Protein AF-A0A534C7T3-F1 (afdb_monomer)

Nearest PDB structures (foldseek):
  6cpy-assembly1_A  TM=5.966E-01  e=1.231E+00  Zea mays
  6cpy-assembly2_B  TM=5.844E-01  e=1.231E+00  Zea mays
  6eas-assembly1_A  TM=5.986E-01  e=1.987E+00  Zea mays
  4cva-assembly1_A  TM=6.370E-01  e=4.328E+00  Homo sapiens

Foldseek 3Di:
DAEAADADPVPRHGPQVVVVDDPQQVVQQVVAFPDWDDDPPQKIWGWGAGPVRDIKIWIWHDDPDPPYIYTYYMD

Radius of gyration: 11.55 Å; Cα contacts (8 Å, |Δi|>4): 154; chains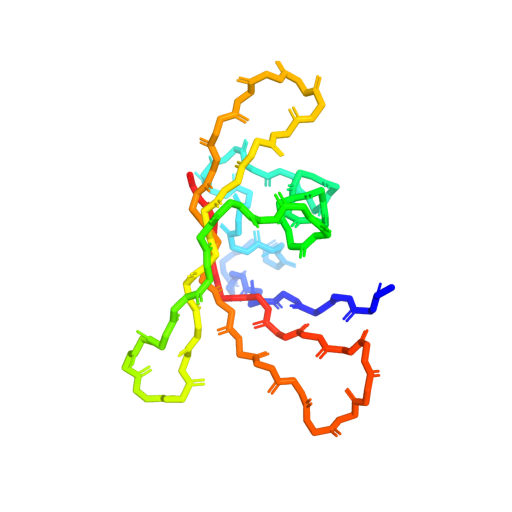: 1; bounding box: 27×22×29 Å

Mean predicted aligned error: 2.45 Å

Secondary structure (DSSP, 8-state):
-EEEE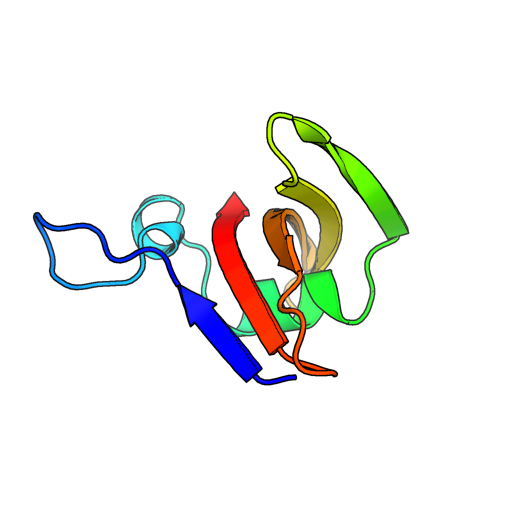PBPTTTSSBGGGGGT--HHHHHHHHHS-SEEEE-STT-EEEEEE-TTS-EEEEEEEE-SSTTEEEEEEE-

Sequence (75 aa):
MRLRFHIDPATGAPHIYKHRVSETEVEEVLARAGEDRAGRDGTRIAIGPTLSGRVLRVVYVPDPQPESHFVITGF

Structure (mmCIF, N/CA/C/O backbone):
data_AF-A0A534C7T3-F1
#
_entry.id   AF-A0A534C7T3-F1
#
loop_
_atom_site.group_PDB
_atom_site.id
_atom_site.type_symbol
_atom_site.label_atom_id
_atom_site.label_alt_id
_atom_site.label_comp_id
_atom_site.label_asym_id
_atom_site.label_entity_id
_atom_site.label_seq_id
_atom_site.pdbx_PDB_ins_code
_atom_site.Cartn_x
_atom_site.Cartn_y
_atom_site.Cartn_z
_atom_site.occupancy
_atom_site.B_iso_or_equiv
_atom_site.auth_seq_id
_atom_site.auth_comp_id
_atom_site.auth_asym_id
_atom_site.auth_atom_id
_atom_site.pdbx_PDB_model_num
ATOM 1 N N . MET A 1 1 ? -0.145 12.302 -0.492 1.00 85.69 1 MET A N 1
ATOM 2 C CA . MET A 1 1 ? 0.370 11.181 -1.301 1.00 85.69 1 MET A CA 1
ATOM 3 C C . MET A 1 1 ? -0.660 10.795 -2.357 1.00 85.69 1 MET A C 1
ATOM 5 O O . MET A 1 1 ? -1.839 10.708 -2.048 1.00 85.69 1 MET A O 1
ATOM 9 N N . ARG A 1 2 ? -0.246 10.596 -3.608 1.00 93.00 2 ARG A N 1
ATOM 10 C CA . ARG A 1 2 ? -1.085 10.093 -4.699 1.00 93.00 2 ARG A CA 1
ATOM 11 C C . ARG A 1 2 ? -0.875 8.589 -4.836 1.00 93.00 2 ARG A C 1
ATOM 13 O O . ARG A 1 2 ? 0.209 8.146 -5.207 1.00 93.00 2 ARG A O 1
ATOM 20 N N . LEU A 1 3 ? -1.919 7.809 -4.579 1.00 96.62 3 LEU A N 1
ATOM 21 C CA . LEU A 1 3 ? -1.876 6.359 -4.733 1.00 96.62 3 LEU A CA 1
ATOM 22 C C . LEU A 1 3 ? -2.540 5.926 -6.035 1.00 96.62 3 LEU A C 1
ATOM 24 O O . LEU A 1 3 ? -3.611 6.401 -6.408 1.00 96.62 3 LEU A O 1
ATOM 28 N N . ARG A 1 4 ? -1.878 5.010 -6.734 1.00 97.19 4 ARG A N 1
ATOM 29 C CA . ARG A 1 4 ? -2.446 4.243 -7.842 1.00 97.19 4 ARG A CA 1
ATOM 30 C C . ARG A 1 4 ? -2.434 2.780 -7.441 1.00 97.19 4 ARG A C 1
ATOM 32 O O . ARG A 1 4 ? -1.499 2.346 -6.778 1.00 97.19 4 ARG A O 1
ATOM 39 N N . PHE A 1 5 ? -3.431 2.019 -7.867 1.00 98.12 5 PHE A N 1
ATOM 40 C CA . PHE A 1 5 ? -3.581 0.629 -7.452 1.00 98.12 5 PHE A CA 1
ATOM 41 C C . PHE A 1 5 ? -3.508 -0.306 -8.648 1.00 98.12 5 PHE A C 1
A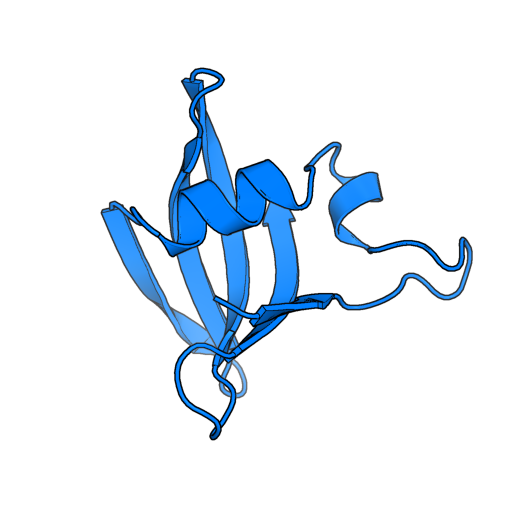TOM 43 O O . PHE A 1 5 ? -3.998 0.007 -9.735 1.00 98.12 5 PHE A O 1
ATOM 50 N N . HIS A 1 6 ? -2.924 -1.481 -8.432 1.00 97.94 6 HIS A N 1
ATOM 51 C CA . HIS A 1 6 ? -3.116 -2.601 -9.330 1.00 97.94 6 HIS A CA 1
ATOM 52 C C . HIS A 1 6 ? -4.603 -2.968 -9.355 1.00 97.94 6 HIS A C 1
ATOM 54 O O . HIS A 1 6 ? -5.197 -3.284 -8.321 1.00 97.94 6 HIS A O 1
ATOM 60 N N . ILE A 1 7 ? -5.200 -2.888 -10.542 1.00 98.38 7 ILE A N 1
ATOM 61 C CA . ILE A 1 7 ? -6.610 -3.193 -10.760 1.00 98.38 7 ILE A CA 1
ATOM 62 C C . ILE A 1 7 ? -6.748 -4.677 -11.069 1.00 98.38 7 ILE A C 1
ATOM 64 O O . ILE A 1 7 ? -6.088 -5.199 -11.966 1.00 98.38 7 ILE A O 1
ATOM 68 N N . ASP A 1 8 ? -7.626 -5.345 -10.332 1.00 96.81 8 ASP A N 1
ATOM 69 C CA . ASP A 1 8 ? -8.013 -6.712 -10.621 1.00 96.81 8 ASP A CA 1
ATOM 70 C C . ASP A 1 8 ? -8.862 -6.753 -11.904 1.00 96.81 8 ASP A C 1
ATOM 72 O O . ASP A 1 8 ? -9.972 -6.214 -11.917 1.00 96.81 8 ASP A O 1
ATOM 76 N N . PRO A 1 9 ? -8.396 -7.413 -12.980 1.00 96.44 9 PRO A N 1
ATOM 77 C CA . PRO A 1 9 ? -9.093 -7.405 -14.264 1.00 96.44 9 PRO A CA 1
ATOM 78 C C . PRO A 1 9 ? -10.463 -8.092 -14.212 1.00 96.44 9 PRO A C 1
ATOM 80 O O . PRO A 1 9 ? -11.308 -7.816 -15.056 1.00 96.44 9 PRO A O 1
ATOM 83 N N . ALA A 1 10 ? -10.701 -8.970 -13.230 1.00 96.94 10 ALA A N 1
ATOM 84 C CA . ALA A 1 10 ? -11.984 -9.652 -13.080 1.00 96.94 10 ALA A CA 1
ATOM 85 C C . ALA A 1 10 ? -13.086 -8.747 -12.508 1.00 96.94 10 ALA A C 1
ATOM 87 O O . ALA A 1 10 ? -14.261 -8.959 -12.794 1.00 96.94 10 ALA A O 1
ATOM 88 N N . THR A 1 11 ? -12.722 -7.761 -11.684 1.00 96.62 11 THR A N 1
ATOM 89 C CA . THR A 1 11 ? -13.682 -6.906 -10.965 1.00 96.62 11 THR A CA 1
ATOM 90 C C . THR A 1 11 ? -13.617 -5.442 -11.386 1.00 96.62 11 THR A C 1
ATOM 92 O O . THR A 1 11 ? -14.544 -4.689 -11.103 1.00 96.62 11 THR A O 1
ATOM 95 N N . GLY A 1 12 ? -12.533 -5.019 -12.042 1.00 97.88 12 GLY A N 1
ATOM 96 C CA . GLY A 1 12 ? -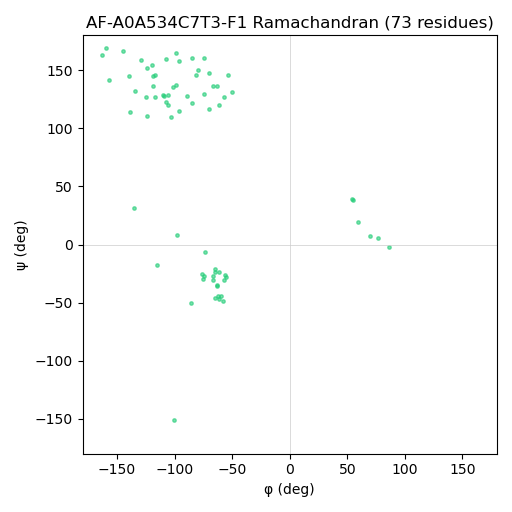12.269 -3.612 -12.342 1.00 97.88 12 GLY A CA 1
ATOM 97 C C . GLY A 1 12 ? -11.937 -2.775 -11.102 1.00 97.88 12 GLY A C 1
ATOM 98 O O . GLY A 1 12 ? -11.824 -1.556 -11.208 1.00 97.88 12 GLY A O 1
ATOM 99 N N . ALA A 1 13 ? -11.768 -3.408 -9.939 1.00 98.06 13 ALA A N 1
ATOM 100 C CA . ALA A 1 13 ? -11.509 -2.748 -8.668 1.00 98.06 13 ALA A CA 1
ATOM 101 C C . ALA A 1 13 ? -10.053 -2.956 -8.206 1.00 98.06 13 ALA A C 1
ATOM 103 O O . ALA A 1 13 ? -9.390 -3.899 -8.647 1.00 98.06 13 ALA A O 1
ATOM 104 N N . PRO A 1 14 ? -9.532 -2.107 -7.303 1.00 98.56 14 PRO A N 1
ATOM 105 C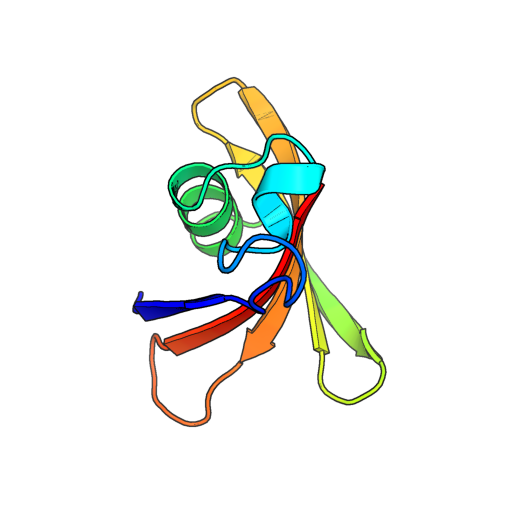 CA . PRO A 1 14 ? -8.240 -2.321 -6.662 1.00 98.56 14 PRO A CA 1
ATOM 106 C C . PRO A 1 14 ? -8.089 -3.731 -6.073 1.00 98.56 14 PRO A C 1
ATOM 108 O O . PRO A 1 14 ? -8.931 -4.203 -5.308 1.00 98.56 14 PRO A O 1
ATOM 111 N N . HIS A 1 15 ? -6.971 -4.394 -6.380 1.00 98.31 15 HIS A N 1
ATOM 112 C CA . HIS A 1 15 ? -6.687 -5.763 -5.940 1.00 98.31 15 HIS A CA 1
ATOM 113 C C . HIS A 1 15 ? -6.722 -5.923 -4.408 1.00 98.31 15 HIS A C 1
ATOM 115 O O . HIS A 1 15 ? -7.129 -6.967 -3.901 1.00 98.31 15 HIS A O 1
ATOM 121 N N . ILE A 1 16 ? -6.376 -4.864 -3.668 1.00 98.50 16 ILE A N 1
ATOM 122 C CA . ILE A 1 16 ? -6.408 -4.809 -2.197 1.00 98.50 16 ILE A CA 1
ATOM 123 C C . ILE A 1 16 ? -7.786 -5.141 -1.597 1.00 98.50 16 ILE A C 1
ATOM 125 O O . ILE A 1 16 ? -7.869 -5.684 -0.495 1.00 98.50 16 ILE A O 1
ATOM 129 N N . TYR A 1 17 ? -8.879 -4.914 -2.333 1.00 98.44 17 TYR A N 1
ATOM 130 C CA . TYR A 1 17 ? -10.226 -5.206 -1.841 1.00 98.44 17 TYR A CA 1
ATOM 131 C C . TYR A 1 17 ? -10.463 -6.711 -1.657 1.00 98.44 17 TYR A C 1
ATOM 133 O O . TYR A 1 17 ? -11.204 -7.104 -0.754 1.00 98.44 17 TYR A O 1
ATOM 141 N N . LYS A 1 18 ? -9.763 -7.575 -2.411 1.00 97.44 18 LYS A N 1
ATOM 142 C CA . LYS A 1 18 ? -9.781 -9.036 -2.188 1.00 97.44 18 LYS A CA 1
ATOM 143 C C . LYS A 1 18 ? -9.248 -9.428 -0.808 1.00 97.44 18 LYS A C 1
ATOM 145 O O . LYS A 1 18 ? -9.625 -10.473 -0.284 1.00 97.44 18 LYS A O 1
ATOM 150 N N . HIS A 1 19 ? -8.425 -8.575 -0.205 1.00 97.69 19 HIS A N 1
ATOM 151 C CA . HIS A 1 19 ? -7.862 -8.752 1.131 1.00 97.69 19 HIS A CA 1
ATOM 152 C C . HIS A 1 19 ? -8.631 -7.984 2.213 1.00 97.69 19 HIS A C 1
ATOM 154 O O . HIS A 1 19 ? -8.193 -7.933 3.361 1.00 97.69 19 HIS A O 1
ATOM 160 N N . ARG A 1 20 ? -9.794 -7.401 1.874 1.00 97.75 20 ARG A N 1
ATOM 161 C CA . ARG A 1 20 ? -10.578 -6.541 2.779 1.00 97.75 20 ARG A CA 1
ATOM 162 C C . ARG A 1 20 ? -9.737 -5.384 3.331 1.00 97.75 20 ARG A C 1
ATOM 164 O O . ARG A 1 20 ? -9.830 -5.043 4.510 1.00 97.75 20 ARG A O 1
ATOM 171 N N . VAL A 1 21 ? -8.872 -4.834 2.487 1.00 98.50 21 VAL A N 1
ATOM 172 C CA . VAL A 1 21 ? -8.060 -3.655 2.784 1.00 98.50 21 VAL A CA 1
ATOM 173 C C . VAL A 1 21 ? -8.593 -2.500 1.955 1.00 98.50 21 VAL A C 1
ATOM 175 O O . VAL A 1 21 ? -8.752 -2.635 0.746 1.00 98.50 21 VAL A O 1
ATOM 178 N N . SER A 1 22 ? -8.886 -1.382 2.606 1.00 98.25 22 SER A N 1
ATOM 179 C CA . SER A 1 22 ? -9.306 -0.141 1.957 1.00 98.25 22 SER A CA 1
ATOM 180 C C . SER A 1 22 ? -8.110 0.700 1.501 1.00 98.25 22 SER A C 1
ATOM 182 O O . SER A 1 22 ? -6.993 0.552 1.994 1.00 98.25 22 SER A O 1
ATOM 184 N N . GLU A 1 23 ? -8.344 1.626 0.572 1.00 98.19 23 GLU A N 1
ATOM 185 C CA . GLU A 1 23 ? -7.310 2.565 0.111 1.00 98.19 23 GLU A CA 1
ATOM 186 C C . GLU A 1 23 ? -6.827 3.481 1.244 1.00 98.19 23 GLU A C 1
ATOM 188 O O . GLU A 1 23 ? -5.634 3.759 1.342 1.00 98.19 23 GLU A O 1
ATOM 193 N N . THR A 1 24 ? -7.731 3.880 2.144 1.00 98.00 24 THR A N 1
ATOM 194 C CA . THR A 1 24 ? -7.410 4.680 3.333 1.00 98.00 24 THR A CA 1
ATOM 195 C C . THR A 1 24 ? -6.460 3.944 4.271 1.00 98.00 24 THR A C 1
ATOM 197 O O . THR A 1 24 ? -5.474 4.520 4.714 1.00 98.00 24 THR A O 1
ATOM 200 N N . GLU A 1 25 ? -6.692 2.657 4.535 1.00 98.31 25 GLU A N 1
ATOM 201 C CA . GLU A 1 25 ? -5.781 1.866 5.369 1.00 98.31 25 GLU A CA 1
ATOM 202 C C . GLU A 1 25 ? -4.386 1.736 4.736 1.00 98.31 25 GLU A C 1
ATOM 204 O O . GLU A 1 25 ? -3.379 1.746 5.444 1.00 98.31 25 GLU A O 1
ATOM 209 N N . VAL A 1 26 ? -4.304 1.646 3.404 1.00 98.31 26 VAL A N 1
ATOM 210 C CA . VAL A 1 26 ? -3.016 1.659 2.695 1.00 98.31 26 VAL A CA 1
ATOM 211 C C . VAL A 1 26 ? -2.310 3.002 2.864 1.00 98.31 26 VAL A C 1
ATOM 213 O O . VAL A 1 26 ? -1.115 3.028 3.156 1.00 98.31 26 VAL A O 1
ATOM 216 N N . GLU A 1 27 ? -3.033 4.110 2.702 1.00 97.44 27 GLU A N 1
ATOM 217 C CA . GLU A 1 27 ? -2.487 5.451 2.914 1.00 97.44 27 GLU A CA 1
ATOM 218 C C . GLU A 1 27 ? -1.970 5.631 4.344 1.00 97.44 27 GLU A C 1
ATOM 220 O O . GLU A 1 27 ? -0.857 6.119 4.542 1.00 97.44 27 GLU A O 1
ATOM 225 N N . GLU A 1 28 ? -2.730 5.173 5.338 1.00 97.56 28 GLU A N 1
ATOM 226 C CA . GLU A 1 28 ? -2.319 5.210 6.737 1.00 97.56 28 GLU A CA 1
ATOM 227 C C . GLU A 1 28 ? -1.010 4.455 6.961 1.00 97.56 28 GLU A C 1
ATOM 229 O O . GLU A 1 28 ? -0.093 5.015 7.561 1.00 97.56 28 GLU A O 1
ATOM 234 N N . VAL A 1 29 ? -0.904 3.224 6.450 1.00 97.94 29 VAL A N 1
ATOM 235 C CA . VAL A 1 29 ? 0.297 2.388 6.584 1.00 97.94 29 VAL A CA 1
ATOM 236 C C . VAL A 1 29 ? 1.499 3.052 5.930 1.00 97.94 29 VAL A C 1
ATOM 238 O O . VAL A 1 29 ? 2.552 3.125 6.554 1.00 97.94 29 VAL A O 1
ATOM 241 N N . LEU A 1 30 ? 1.358 3.558 4.704 1.00 96.38 30 LEU A N 1
ATOM 242 C CA . LEU A 1 30 ? 2.461 4.202 3.987 1.00 96.38 30 LEU A CA 1
ATOM 243 C C . LEU A 1 30 ? 2.898 5.519 4.645 1.00 96.38 30 LEU A C 1
ATOM 245 O O . LEU A 1 30 ? 4.079 5.848 4.614 1.00 96.38 30 LEU A O 1
ATOM 249 N N . ALA A 1 31 ? 1.984 6.241 5.298 1.00 94.75 31 ALA A N 1
ATOM 250 C CA . ALA A 1 31 ? 2.308 7.476 6.009 1.00 94.75 31 ALA A CA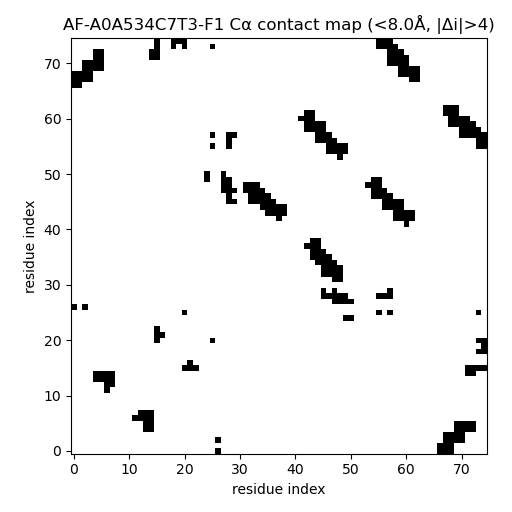 1
ATOM 251 C C . ALA A 1 31 ? 3.047 7.251 7.343 1.00 94.75 31 ALA A C 1
ATOM 253 O O . ALA A 1 31 ? 3.766 8.142 7.796 1.00 94.75 31 ALA A O 1
ATOM 254 N N . ARG A 1 32 ? 2.854 6.098 8.004 1.00 92.62 32 ARG A N 1
ATOM 255 C CA . ARG A 1 32 ? 3.397 5.828 9.354 1.00 92.62 32 ARG A CA 1
ATOM 256 C C . ARG A 1 32 ? 4.023 4.440 9.514 1.00 92.62 32 ARG A C 1
ATOM 258 O O . ARG A 1 32 ? 3.962 3.846 10.592 1.00 92.62 32 ARG A O 1
ATOM 265 N N . ALA A 1 33 ? 4.601 3.905 8.443 1.00 93.62 33 ALA A N 1
ATOM 266 C CA . ALA A 1 33 ? 5.186 2.571 8.451 1.00 93.62 33 ALA A CA 1
ATOM 267 C C . ALA A 1 33 ? 6.256 2.452 9.549 1.00 93.62 33 ALA A C 1
ATOM 269 O O . ALA A 1 33 ? 7.180 3.260 9.622 1.00 93.62 33 ALA A O 1
ATOM 270 N N . GLY A 1 34 ? 6.131 1.434 10.403 1.00 94.44 34 GLY A N 1
ATOM 271 C CA . GLY A 1 34 ? 7.172 1.105 11.380 1.00 94.44 34 GLY A CA 1
ATOM 272 C C . GLY A 1 34 ? 8.359 0.399 10.722 1.00 94.44 34 GLY A C 1
ATOM 273 O O . GLY A 1 34 ? 9.486 0.486 11.200 1.00 94.44 34 GLY A O 1
ATOM 274 N N . GLU A 1 35 ? 8.103 -0.269 9.597 1.00 97.00 35 GLU A N 1
ATOM 275 C CA . GLU A 1 35 ? 9.106 -0.903 8.754 1.00 97.00 35 GLU A CA 1
ATOM 276 C C . GLU A 1 35 ? 8.821 -0.559 7.294 1.00 97.00 35 GLU A C 1
ATOM 278 O O . GLU A 1 35 ? 7.699 -0.735 6.824 1.00 97.00 35 GLU A O 1
ATOM 283 N N . ASP A 1 36 ? 9.848 -0.130 6.565 1.00 97.50 36 ASP A N 1
ATOM 284 C CA . ASP A 1 36 ? 9.806 -0.019 5.111 1.00 97.50 36 ASP A CA 1
ATOM 285 C C . ASP A 1 36 ? 11.129 -0.512 4.516 1.00 97.50 36 ASP A C 1
ATOM 287 O O . ASP A 1 36 ? 12.186 0.095 4.706 1.00 97.50 36 ASP A O 1
ATOM 291 N N . ARG A 1 37 ? 11.070 -1.621 3.776 1.00 97.62 37 ARG A N 1
ATOM 292 C CA . ARG A 1 37 ? 12.249 -2.293 3.214 1.00 97.62 37 ARG A CA 1
ATOM 293 C C . ARG A 1 37 ? 12.117 -2.585 1.728 1.00 97.62 37 ARG A C 1
ATOM 295 O O . ARG A 1 37 ? 11.020 -2.713 1.187 1.00 97.62 37 ARG A O 1
ATOM 302 N N . ALA A 1 38 ? 13.267 -2.779 1.087 1.00 97.75 38 ALA A N 1
ATOM 303 C CA . ALA A 1 38 ? 13.336 -3.251 -0.288 1.00 97.75 38 ALA A CA 1
ATOM 304 C C . ALA A 1 38 ? 12.739 -4.665 -0.429 1.00 97.75 38 ALA A C 1
ATOM 306 O O . ALA A 1 38 ? 12.990 -5.556 0.390 1.00 97.75 38 ALA A O 1
ATOM 307 N N . GLY A 1 39 ? 11.946 -4.852 -1.480 1.00 95.50 39 GLY A N 1
ATOM 308 C CA . GLY A 1 39 ? 11.451 -6.139 -1.954 1.00 95.50 39 GLY A CA 1
ATOM 309 C C . GLY A 1 39 ? 12.250 -6.648 -3.157 1.00 95.50 39 GLY A C 1
ATOM 310 O O . GLY A 1 39 ? 13.435 -6.355 -3.309 1.00 95.50 39 GLY A O 1
ATOM 311 N N . ARG A 1 40 ? 11.597 -7.434 -4.019 1.00 94.44 40 ARG A N 1
ATOM 312 C CA . ARG A 1 40 ? 12.157 -7.881 -5.309 1.00 94.44 40 ARG A CA 1
ATOM 313 C C . ARG A 1 40 ? 11.686 -6.968 -6.436 1.00 94.44 40 ARG A C 1
ATOM 315 O O . ARG A 1 40 ? 10.670 -6.298 -6.281 1.00 94.44 40 ARG A O 1
ATOM 322 N N . ASP A 1 41 ? 12.418 -6.934 -7.544 1.00 93.56 41 ASP A N 1
ATOM 323 C CA . ASP A 1 41 ? 11.991 -6.269 -8.786 1.00 93.56 41 ASP A CA 1
ATOM 324 C C . ASP A 1 41 ? 11.580 -4.794 -8.602 1.00 93.56 41 ASP A C 1
ATOM 326 O O . ASP A 1 41 ? 10.597 -4.320 -9.164 1.00 93.56 41 ASP A O 1
ATOM 330 N N . GLY A 1 42 ? 12.321 -4.063 -7.760 1.00 92.75 42 GLY A N 1
ATOM 331 C CA . GLY A 1 42 ? 12.076 -2.639 -7.493 1.00 92.75 42 GLY A CA 1
ATOM 332 C C . GLY A 1 42 ? 10.889 -2.347 -6.567 1.00 92.75 42 GLY A C 1
ATOM 333 O O . GLY A 1 42 ? 10.557 -1.184 -6.347 1.00 92.75 42 GLY A O 1
ATOM 334 N N . THR A 1 43 ? 10.255 -3.378 -6.003 1.00 97.12 43 THR A N 1
ATOM 335 C CA . THR A 1 43 ? 9.188 -3.207 -5.009 1.00 97.12 43 THR A CA 1
ATOM 336 C C . THR A 1 43 ? 9.734 -2.796 -3.643 1.00 97.12 43 THR A C 1
ATOM 338 O O . THR A 1 43 ? 10.901 -3.014 -3.305 1.00 97.12 43 THR A O 1
ATOM 341 N N . ARG A 1 44 ? 8.850 -2.232 -2.826 1.00 97.88 44 ARG A N 1
ATOM 342 C CA . ARG A 1 44 ? 9.026 -1.962 -1.404 1.00 97.88 44 ARG A CA 1
ATOM 343 C C . ARG A 1 44 ? 7.911 -2.623 -0.609 1.00 97.88 44 ARG A C 1
ATOM 345 O O . ARG A 1 44 ? 6.812 -2.855 -1.118 1.00 97.88 44 ARG A O 1
ATOM 352 N N . ILE A 1 45 ? 8.221 -2.955 0.637 1.00 98.44 45 ILE A N 1
ATOM 353 C CA . ILE A 1 45 ? 7.307 -3.593 1.578 1.00 98.44 45 ILE A CA 1
ATOM 354 C C . ILE A 1 45 ? 7.245 -2.709 2.818 1.00 98.44 45 ILE A C 1
ATOM 356 O O . ILE A 1 45 ? 8.220 -2.646 3.567 1.00 98.44 45 ILE A O 1
ATOM 360 N N . ALA A 1 46 ? 6.095 -2.072 3.026 1.00 98.38 46 ALA A N 1
ATOM 361 C CA . ALA A 1 46 ? 5.786 -1.314 4.228 1.00 98.38 46 ALA A CA 1
ATOM 362 C C . ALA A 1 46 ? 4.936 -2.160 5.181 1.00 98.38 46 ALA A C 1
ATOM 364 O O . ALA A 1 46 ? 4.003 -2.843 4.751 1.00 98.38 46 ALA A O 1
ATOM 365 N N . ILE A 1 47 ? 5.247 -2.122 6.473 1.00 98.50 47 ILE A N 1
ATOM 366 C CA . ILE A 1 47 ? 4.431 -2.719 7.532 1.00 98.50 47 ILE A CA 1
ATOM 367 C C . ILE A 1 47 ? 4.117 -1.628 8.549 1.00 98.50 47 ILE A C 1
ATOM 369 O O . ILE A 1 47 ? 5.017 -0.954 9.057 1.00 98.50 47 ILE A O 1
ATOM 373 N N . GLY A 1 48 ? 2.834 -1.447 8.850 1.00 98.19 48 GLY A N 1
ATOM 374 C CA . GLY A 1 48 ? 2.404 -0.364 9.724 1.00 98.19 48 GLY A CA 1
ATOM 375 C C . GLY A 1 48 ? 0.994 -0.532 10.279 1.00 98.19 48 GLY A C 1
ATOM 376 O O . GLY A 1 48 ? 0.217 -1.353 9.781 1.00 98.19 48 GLY A O 1
ATOM 377 N N . PRO A 1 49 ? 0.670 0.222 11.340 1.00 97.69 49 PRO A N 1
ATOM 378 C CA . PRO A 1 49 ? -0.662 0.249 11.916 1.00 97.69 49 PRO A CA 1
ATOM 379 C C . PRO A 1 49 ? -1.613 1.147 11.111 1.00 97.69 49 PRO A C 1
ATOM 381 O O . PRO A 1 49 ? -1.215 2.171 10.557 1.00 97.69 49 PRO A O 1
ATOM 384 N N . THR A 1 50 ? -2.891 0.789 11.142 1.00 97.56 50 THR A N 1
ATOM 385 C CA . THR A 1 50 ? -4.035 1.592 10.683 1.00 97.56 50 THR A CA 1
ATO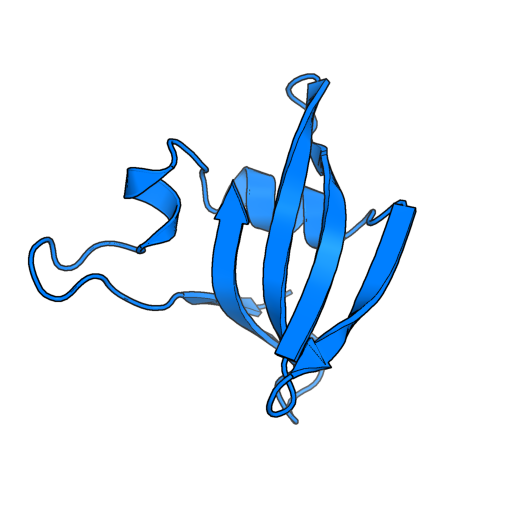M 386 C C . THR A 1 50 ? -4.709 2.273 11.877 1.00 97.56 50 THR A C 1
ATOM 388 O O . THR A 1 50 ? -4.522 1.865 13.028 1.00 97.56 50 THR A O 1
ATOM 391 N N . LEU A 1 51 ? -5.555 3.273 11.628 1.00 95.88 51 LEU A N 1
ATOM 392 C CA . LEU A 1 51 ? -6.373 3.914 12.664 1.00 95.88 51 LEU A CA 1
ATOM 393 C C . LEU A 1 51 ? -7.409 2.961 13.274 1.00 95.88 51 LEU A C 1
ATOM 395 O O . LEU A 1 51 ? -7.809 3.146 14.420 1.00 95.88 51 LEU A O 1
ATOM 399 N N . SER A 1 52 ? -7.800 1.913 12.544 1.00 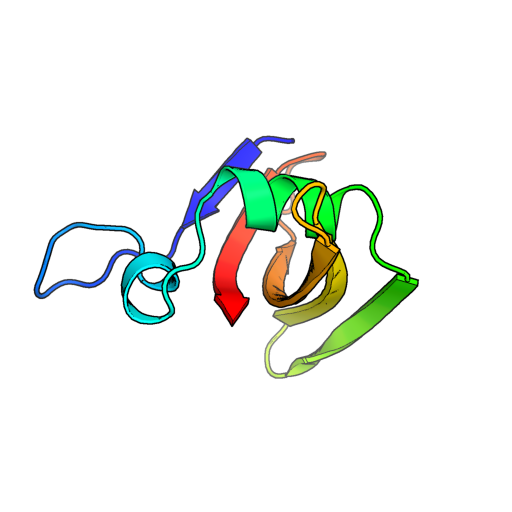95.88 52 SER A N 1
ATOM 400 C CA . SER A 1 52 ? -8.693 0.861 13.048 1.00 95.88 52 SER A CA 1
ATOM 401 C C . SER A 1 52 ? -8.018 -0.105 14.036 1.00 95.88 52 SER A C 1
ATOM 403 O O . SER A 1 52 ? -8.680 -0.975 14.599 1.00 95.88 52 SER A O 1
ATOM 405 N N . GLY A 1 53 ? -6.700 0.016 14.237 1.00 96.12 53 GLY A N 1
ATOM 406 C CA . GLY A 1 53 ? -5.906 -0.878 15.083 1.00 96.12 53 GLY A CA 1
ATOM 407 C C . GLY A 1 53 ? -5.396 -2.137 14.374 1.00 96.12 53 GLY A C 1
ATOM 408 O O . GLY A 1 53 ? -4.649 -2.909 14.973 1.00 96.12 53 GLY A O 1
ATOM 409 N N . ARG A 1 54 ? -5.738 -2.351 13.095 1.00 97.31 54 ARG A N 1
ATOM 410 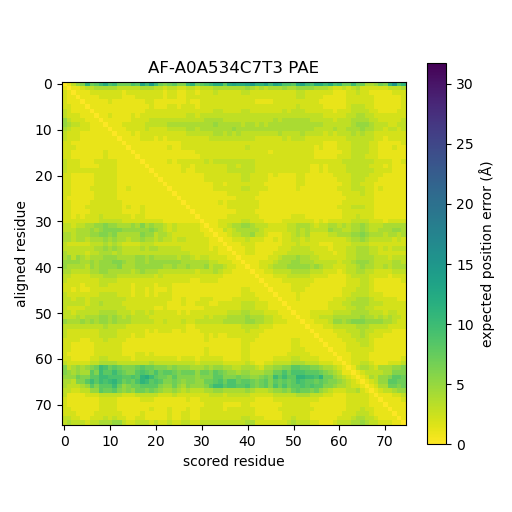C CA . ARG A 1 54 ? -5.121 -3.405 12.271 1.00 97.31 54 ARG A CA 1
ATOM 411 C C . ARG A 1 54 ? -3.674 -3.049 11.950 1.00 97.31 54 ARG A C 1
ATOM 413 O O . ARG A 1 54 ? -3.367 -1.878 11.740 1.00 97.31 54 ARG A O 1
ATOM 420 N N . VAL A 1 55 ? -2.822 -4.059 11.827 1.00 97.94 55 VAL A N 1
ATOM 421 C CA . VAL A 1 55 ? -1.488 -3.936 11.226 1.00 97.94 55 VAL A CA 1
ATOM 422 C C . VAL A 1 55 ? -1.548 -4.577 9.851 1.00 97.94 55 VAL A C 1
ATOM 424 O O . VAL A 1 55 ? -2.004 -5.713 9.743 1.00 97.94 55 VAL A O 1
ATOM 427 N N . LEU A 1 56 ? -1.103 -3.855 8.825 1.00 98.38 56 LEU A N 1
ATOM 428 C CA . LEU A 1 56 ? -1.104 -4.346 7.450 1.00 98.38 56 LEU A CA 1
ATOM 429 C C . LEU A 1 56 ? 0.306 -4.391 6.886 1.00 98.38 56 LEU A C 1
ATOM 431 O O . LEU A 1 56 ? 1.185 -3.615 7.271 1.00 98.38 56 LEU A O 1
ATOM 435 N N . ARG A 1 57 ? 0.479 -5.272 5.907 1.00 98.50 57 ARG A N 1
ATOM 436 C CA . ARG A 1 57 ? 1.628 -5.307 5.016 1.00 98.50 57 ARG A CA 1
ATOM 437 C C . ARG A 1 57 ? 1.211 -4.789 3.651 1.00 98.50 57 ARG A C 1
ATOM 439 O O . ARG A 1 57 ? 0.377 -5.400 2.996 1.00 98.50 57 ARG A O 1
ATOM 446 N N . VAL A 1 58 ? 1.839 -3.715 3.191 1.00 98.56 58 VAL A N 1
ATOM 447 C CA . VAL A 1 58 ? 1.600 -3.105 1.879 1.00 98.56 58 VAL A CA 1
ATOM 448 C C . VAL A 1 58 ? 2.809 -3.342 0.983 1.00 98.56 58 VAL A C 1
ATOM 450 O O . VAL A 1 58 ? 3.944 -3.052 1.363 1.00 98.56 58 VAL A O 1
ATOM 453 N N . VAL A 1 59 ? 2.567 -3.856 -0.222 1.00 98.50 59 VAL A N 1
ATOM 454 C CA . VAL A 1 59 ? 3.586 -4.016 -1.265 1.00 98.50 59 VAL A CA 1
ATOM 455 C C . VAL A 1 59 ? 3.332 -2.984 -2.351 1.00 98.50 59 VAL A C 1
ATOM 457 O O . VAL A 1 59 ? 2.249 -2.942 -2.939 1.00 98.50 59 VAL A O 1
ATOM 460 N N . TYR A 1 60 ? 4.330 -2.154 -2.628 1.00 98.00 60 TYR A N 1
ATOM 461 C CA . TYR A 1 60 ? 4.200 -1.030 -3.547 1.00 98.00 60 TYR A CA 1
ATOM 462 C C . TYR A 1 60 ? 5.487 -0.789 -4.340 1.00 98.00 60 TYR A C 1
ATOM 464 O O . TYR A 1 60 ? 6.542 -1.331 -4.022 1.00 98.00 60 TYR A O 1
ATOM 472 N N . VAL A 1 61 ? 5.401 0.024 -5.385 1.00 97.19 61 VAL A N 1
ATOM 473 C CA . VAL A 1 61 ? 6.542 0.538 -6.146 1.00 97.19 61 VAL A CA 1
ATOM 474 C C . VAL A 1 61 ? 6.552 2.059 -5.991 1.00 97.19 61 VAL A C 1
ATOM 476 O O . VAL A 1 61 ? 5.516 2.693 -6.231 1.00 97.19 61 VAL A O 1
ATOM 479 N N . PRO A 1 62 ? 7.673 2.669 -5.570 1.00 93.44 62 PRO A N 1
ATOM 480 C CA . PRO A 1 62 ? 7.791 4.117 -5.555 1.00 93.44 62 PRO A CA 1
ATOM 481 C C . PRO A 1 62 ? 7.784 4.673 -6.981 1.00 93.44 62 PRO A C 1
ATOM 483 O O . PRO A 1 62 ? 8.430 4.130 -7.875 1.00 93.44 62 PRO A O 1
ATOM 486 N N . ASP A 1 63 ? 7.036 5.749 -7.199 1.00 88.69 63 ASP A N 1
ATOM 487 C CA . ASP A 1 63 ? 7.030 6.464 -8.472 1.00 88.69 63 ASP A CA 1
ATOM 488 C C . ASP A 1 63 ? 8.248 7.407 -8.536 1.00 88.69 63 ASP A C 1
ATOM 490 O O . ASP A 1 63 ? 8.634 7.970 -7.507 1.00 88.69 63 ASP A O 1
ATOM 494 N N . PRO A 1 64 ? 8.861 7.622 -9.715 1.00 85.81 64 PRO A N 1
ATOM 495 C CA . PRO A 1 64 ? 9.828 8.702 -9.901 1.00 85.81 64 PRO A CA 1
ATOM 496 C C . PRO A 1 64 ? 9.276 10.085 -9.528 1.00 85.81 64 PRO A C 1
ATOM 498 O O . PRO A 1 64 ? 10.043 10.971 -9.153 1.00 85.81 64 PRO A O 1
ATOM 501 N N . GLN A 1 65 ? 7.958 10.290 -9.647 1.00 88.38 65 GLN A N 1
ATOM 502 C CA . GLN A 1 65 ? 7.314 11.516 -9.196 1.00 88.38 65 GLN A CA 1
ATOM 503 C C . GLN A 1 65 ? 7.205 11.538 -7.658 1.00 88.38 65 GLN A C 1
ATOM 505 O O . GLN A 1 65 ? 6.685 10.582 -7.077 1.00 88.38 65 GLN A O 1
ATOM 510 N N . PRO A 1 66 ? 7.633 12.628 -6.986 1.00 83.56 66 PRO A N 1
ATOM 511 C CA . PRO A 1 66 ? 7.508 12.752 -5.537 1.00 83.56 66 PRO A CA 1
ATOM 512 C C . PRO A 1 66 ? 6.073 12.529 -5.060 1.00 83.56 66 PRO A C 1
ATOM 514 O O . PRO A 1 66 ? 5.121 12.917 -5.740 1.00 83.56 66 PRO A O 1
ATOM 517 N N . GLU A 1 67 ? 5.929 11.935 -3.873 1.00 82.12 67 GLU A N 1
ATOM 518 C CA . GLU A 1 67 ? 4.633 11.698 -3.222 1.00 82.12 67 GLU A CA 1
ATOM 519 C C . GLU A 1 67 ? 3.659 10.827 -4.035 1.00 82.12 67 GLU A C 1
ATOM 521 O O . GLU A 1 67 ? 2.456 10.864 -3.777 1.00 82.12 67 GLU A O 1
ATOM 526 N N . SER A 1 68 ? 4.138 10.048 -5.013 1.00 92.25 68 SER A N 1
ATOM 527 C CA . SER A 1 68 ? 3.333 9.109 -5.802 1.00 92.25 68 SER A CA 1
ATOM 528 C C . SER A 1 68 ? 3.826 7.673 -5.610 1.00 92.25 68 SER A C 1
ATOM 530 O O . SER A 1 68 ? 5.027 7.398 -5.630 1.00 92.25 68 SER A O 1
ATOM 532 N N . HIS A 1 69 ? 2.895 6.735 -5.438 1.00 95.31 69 HIS A N 1
ATOM 533 C CA . HIS A 1 69 ? 3.205 5.312 -5.299 1.00 95.31 69 HIS A CA 1
ATOM 534 C C . HIS A 1 69 ? 2.207 4.447 -6.069 1.00 95.31 69 HIS A C 1
ATOM 536 O O . HIS A 1 69 ? 1.012 4.747 -6.141 1.00 95.31 69 HIS A O 1
ATOM 542 N N . PHE A 1 70 ? 2.703 3.341 -6.625 1.00 97.31 70 PHE A N 1
ATOM 543 C CA . PHE A 1 70 ? 1.876 2.308 -7.236 1.00 97.31 70 PHE A CA 1
ATOM 544 C C . PHE A 1 70 ? 1.768 1.102 -6.302 1.00 97.31 70 PHE A C 1
ATOM 546 O O . PHE A 1 70 ? 2.736 0.376 -6.085 1.00 97.31 70 PHE A O 1
ATOM 553 N N . VAL A 1 71 ? 0.589 0.886 -5.735 1.00 98.31 71 VAL A N 1
ATOM 554 C CA . VAL A 1 71 ? 0.297 -0.187 -4.786 1.00 98.31 71 VAL A CA 1
ATOM 555 C C . VAL A 1 71 ? -0.057 -1.456 -5.550 1.00 98.31 71 VAL A C 1
ATOM 557 O O . VAL A 1 71 ? -1.009 -1.481 -6.332 1.00 98.31 71 VAL A O 1
ATOM 560 N N . ILE A 1 72 ? 0.696 -2.525 -5.301 1.00 98.00 72 ILE A N 1
ATOM 561 C CA . ILE A 1 72 ? 0.475 -3.836 -5.917 1.00 98.00 72 ILE A CA 1
ATOM 562 C C . ILE A 1 72 ? -0.563 -4.620 -5.111 1.00 98.00 72 ILE A C 1
ATOM 564 O O . ILE A 1 72 ? -1.521 -5.144 -5.675 1.00 98.00 72 ILE A O 1
ATOM 568 N N . THR A 1 73 ? -0.380 -4.707 -3.790 1.00 98.31 73 THR A N 1
ATOM 569 C CA . THR A 1 73 ? -1.305 -5.395 -2.879 1.00 98.31 73 THR A CA 1
ATOM 570 C C . THR A 1 73 ? -1.124 -4.923 -1.431 1.00 98.31 73 THR A C 1
ATOM 572 O O . THR A 1 73 ? -0.151 -4.239 -1.107 1.00 98.31 73 THR A O 1
ATOM 575 N N . GLY A 1 74 ? -2.050 -5.306 -0.556 1.00 97.81 74 GLY A N 1
ATOM 576 C CA . GLY A 1 74 ? -1.999 -5.086 0.882 1.00 97.81 74 GLY A CA 1
ATOM 577 C C . GLY A 1 74 ? -2.883 -6.095 1.612 1.00 97.81 74 GLY A C 1
ATOM 578 O O . GLY A 1 74 ? -3.945 -6.435 1.091 1.00 97.81 74 GLY A O 1
ATOM 579 N N . PHE A 1 75 ? -2.442 -6.593 2.769 1.00 97.12 75 PHE A N 1
ATOM 580 C CA . PHE A 1 75 ? -3.165 -7.581 3.583 1.00 97.12 75 PHE A CA 1
ATOM 581 C C . PHE A 1 75 ? -2.779 -7.528 5.062 1.00 97.12 75 PHE A C 1
ATOM 583 O O . PHE A 1 75 ? -1.663 -7.044 5.372 1.00 97.12 75 PHE A O 1
#

pLDDT: mean 96.12, std 3.53, range [82.12, 98.56]

Solvent-accessible surface area (backbone atoms only — not comparable to full-atom values): 4151 Å² total; per-residue (Å²): 118,49,80,44,64,39,59,32,85,91,74,74,39,52,42,23,52,83,54,77,37,54,73,66,48,50,51,40,18,71,76,55,42,81,40,77,45,83,55,65,96,76,29,33,40,32,33,16,54,29,95,88,70,50,70,37,43,36,35,31,31,78,45,95,52,84,62,31,35,40,36,57,41,36,77